Protein AF-W2C2M8-F1 (afdb_monomer_lite)

Structure (mmCIF, N/CA/C/O backbone):
data_AF-W2C2M8-F1
#
_entry.id   AF-W2C2M8-F1
#
loop_
_atom_site.group_PDB
_atom_site.id
_atom_site.type_symbol
_atom_site.label_atom_id
_atom_site.label_alt_id
_atom_site.label_comp_id
_atom_site.label_asym_id
_atom_site.label_entity_id
_atom_site.label_seq_id
_atom_site.pdbx_PDB_ins_code
_atom_site.Cartn_x
_atom_site.Cartn_y
_atom_site.Cartn_z
_atom_site.occupancy
_atom_site.B_iso_or_equiv
_atom_site.auth_seq_id
_atom_site.auth_comp_id
_atom_site.auth_asym_id
_atom_site.auth_atom_id
_atom_site.pdbx_PDB_model_num
ATOM 1 N N . MET A 1 1 ? 6.019 -6.216 -4.753 1.00 95.81 1 MET A N 1
ATOM 2 C CA . MET A 1 1 ? 7.482 -6.055 -4.567 1.00 95.81 1 MET A CA 1
ATOM 3 C C . MET A 1 1 ? 7.756 -5.068 -3.443 1.00 95.81 1 MET A C 1
ATOM 5 O O . MET A 1 1 ? 7.016 -4.101 -3.329 1.00 95.81 1 MET A O 1
ATOM 9 N N . TYR A 1 2 ? 8.781 -5.288 -2.618 1.00 97.19 2 TYR A N 1
ATOM 10 C CA . TYR A 1 2 ? 9.158 -4.354 -1.545 1.00 97.19 2 TYR A CA 1
ATOM 11 C C . TYR A 1 2 ? 10.644 -4.509 -1.161 1.00 97.19 2 TYR A C 1
ATOM 13 O O . TYR A 1 2 ? 11.211 -5.587 -1.364 1.00 97.19 2 TYR A O 1
ATOM 21 N N . PRO A 1 3 ? 11.318 -3.462 -0.652 1.00 96.50 3 PRO A N 1
ATOM 22 C CA . PRO A 1 3 ? 12.718 -3.548 -0.236 1.00 96.50 3 PRO A CA 1
ATOM 23 C C . PRO A 1 3 ? 12.872 -4.334 1.072 1.00 96.50 3 PRO A C 1
ATOM 25 O O . PRO A 1 3 ? 11.994 -4.312 1.931 1.00 96.50 3 PRO A O 1
ATOM 28 N N . ASN A 1 4 ? 14.015 -4.992 1.261 1.00 95.88 4 ASN A N 1
ATOM 29 C CA . ASN A 1 4 ? 14.309 -5.712 2.502 1.00 95.88 4 ASN A CA 1
ATOM 30 C C . ASN A 1 4 ? 14.543 -4.781 3.705 1.00 95.88 4 ASN A C 1
ATOM 32 O O . ASN A 1 4 ? 14.308 -5.186 4.840 1.00 95.88 4 ASN A O 1
ATOM 36 N N . MET A 1 5 ? 15.018 -3.558 3.466 1.00 95.31 5 MET A N 1
ATOM 37 C CA . MET A 1 5 ? 15.273 -2.533 4.476 1.00 95.31 5 MET A CA 1
ATOM 38 C C . MET A 1 5 ? 14.856 -1.170 3.941 1.00 95.31 5 MET A C 1
ATOM 40 O O . MET A 1 5 ? 15.224 -0.796 2.828 1.00 95.31 5 MET A O 1
ATOM 44 N N . THR A 1 6 ? 14.084 -0.415 4.716 1.00 95.12 6 THR A N 1
ATOM 45 C CA . THR A 1 6 ? 13.602 0.904 4.288 1.00 95.12 6 THR A CA 1
ATOM 46 C C . THR A 1 6 ? 13.083 1.722 5.460 1.00 95.12 6 THR A C 1
ATOM 48 O O . THR A 1 6 ? 12.561 1.178 6.430 1.00 95.12 6 THR A O 1
ATOM 51 N N . LYS A 1 7 ? 13.185 3.046 5.352 1.00 93.00 7 LYS A N 1
ATOM 52 C CA . LYS A 1 7 ? 12.477 3.971 6.239 1.00 93.00 7 LYS A CA 1
ATOM 53 C C . LYS A 1 7 ? 10.989 4.058 5.883 1.00 93.00 7 LYS A C 1
ATOM 55 O O . LYS A 1 7 ? 10.150 4.126 6.769 1.00 93.00 7 LYS A O 1
ATOM 60 N N . TYR A 1 8 ? 10.673 4.032 4.588 1.00 92.88 8 TYR A N 1
ATOM 61 C CA . TYR A 1 8 ? 9.383 4.464 4.035 1.00 92.88 8 TYR A CA 1
ATOM 62 C C . TYR A 1 8 ? 8.350 3.345 3.868 1.00 92.88 8 TYR A C 1
ATOM 64 O O . TYR A 1 8 ? 7.175 3.636 3.679 1.00 92.88 8 TYR A O 1
ATOM 72 N N . MET A 1 9 ? 8.784 2.081 3.921 1.00 93.62 9 MET A N 1
ATOM 73 C CA . MET A 1 9 ? 7.945 0.894 3.687 1.00 93.62 9 MET A CA 1
ATOM 74 C C . MET A 1 9 ? 7.129 0.943 2.375 1.00 93.62 9 MET A C 1
ATOM 76 O O . MET A 1 9 ? 5.916 0.762 2.421 1.00 93.62 9 MET A O 1
ATOM 80 N N . PRO A 1 10 ? 7.749 1.194 1.201 1.00 95.19 10 PRO A N 1
ATOM 81 C CA . PRO A 1 10 ? 7.015 1.232 -0.057 1.00 95.19 10 PRO A CA 1
ATOM 82 C C . PRO A 1 10 ? 6.730 -0.186 -0.569 1.00 95.19 10 PRO A C 1
ATOM 84 O O . PRO A 1 10 ? 7.642 -1.017 -0.651 1.00 95.19 10 PRO A O 1
ATOM 87 N N . PHE A 1 11 ? 5.487 -0.435 -0.979 1.00 97.56 11 PHE A N 1
ATOM 88 C CA . PHE A 1 11 ? 5.087 -1.669 -1.656 1.00 97.56 11 PHE A CA 1
ATOM 89 C C . PHE A 1 11 ? 4.606 -1.344 -3.066 1.00 97.56 11 PHE A C 1
ATOM 91 O O . PHE A 1 11 ? 3.758 -0.477 -3.254 1.00 97.56 11 PHE A O 1
ATOM 98 N N . TYR A 1 12 ? 5.159 -2.044 -4.051 1.00 97.69 12 TYR A N 1
ATOM 99 C CA . TYR A 1 12 ? 4.847 -1.858 -5.463 1.00 97.69 12 TYR A CA 1
ATOM 100 C C . TYR A 1 12 ? 4.108 -3.078 -6.017 1.00 97.69 12 TYR A C 1
ATOM 102 O O . TYR A 1 12 ? 4.579 -4.211 -5.861 1.00 97.69 12 TYR A O 1
ATOM 110 N N . TYR A 1 13 ? 2.977 -2.841 -6.664 1.00 98.12 13 TYR A N 1
ATOM 111 C CA . TYR A 1 13 ? 2.221 -3.805 -7.446 1.00 98.12 13 TYR A CA 1
ATOM 112 C C . TYR A 1 13 ? 2.838 -3.896 -8.843 1.00 98.12 13 TYR A C 1
ATOM 114 O O . TYR A 1 13 ? 2.801 -2.929 -9.607 1.00 98.12 13 TYR A O 1
ATOM 122 N N . ASP A 1 14 ? 3.473 -5.034 -9.131 1.00 96.62 14 ASP A N 1
ATOM 123 C CA . ASP A 1 14 ? 4.224 -5.253 -10.366 1.00 96.62 14 ASP A CA 1
ATOM 124 C C . ASP A 1 14 ? 3.476 -6.168 -11.338 1.00 96.62 14 ASP A C 1
ATOM 126 O O . ASP A 1 14 ? 3.460 -7.381 -11.159 1.00 96.62 14 ASP A O 1
ATOM 130 N N . GLU A 1 15 ? 2.949 -5.567 -12.403 1.00 94.56 15 GLU A N 1
ATOM 131 C CA . GLU A 1 15 ? 2.372 -6.254 -13.569 1.00 94.56 15 GLU A CA 1
ATOM 132 C C . GLU A 1 15 ? 3.325 -6.247 -14.781 1.00 94.56 15 GLU A C 1
ATOM 134 O O . GLU A 1 15 ? 2.994 -6.721 -15.866 1.00 94.56 15 GLU A O 1
ATOM 139 N N . LYS A 1 16 ? 4.532 -5.685 -14.627 1.00 93.75 16 LYS A N 1
ATOM 140 C CA . LYS A 1 16 ? 5.516 -5.516 -15.710 1.00 93.75 16 LYS A CA 1
ATOM 141 C C . LYS A 1 16 ? 6.642 -6.547 -15.660 1.00 93.75 16 LYS A C 1
ATOM 143 O O . LYS A 1 16 ? 7.516 -6.515 -16.526 1.00 93.75 16 LYS A O 1
ATOM 148 N N . ALA A 1 17 ? 6.612 -7.453 -14.680 1.00 92.50 17 ALA A N 1
ATOM 149 C CA . ALA A 1 17 ? 7.605 -8.502 -14.465 1.00 92.50 17 ALA A CA 1
ATOM 150 C C . ALA A 1 17 ? 9.036 -7.943 -14.372 1.00 92.50 17 ALA A C 1
ATOM 152 O O . ALA A 1 17 ? 9.956 -8.391 -15.064 1.00 92.50 17 ALA A O 1
ATOM 153 N N . PHE A 1 18 ? 9.224 -6.929 -13.525 1.00 93.81 18 PHE A N 1
ATOM 154 C CA . PHE A 1 18 ? 10.534 -6.333 -13.310 1.00 93.81 18 PHE A CA 1
ATOM 155 C C . PHE A 1 18 ? 11.508 -7.331 -12.673 1.00 93.81 18 PHE A C 1
ATOM 157 O O . PHE A 1 18 ? 11.181 -8.073 -11.747 1.00 93.81 18 PHE A O 1
ATOM 164 N N . TYR A 1 19 ? 12.765 -7.293 -13.118 1.00 94.25 19 TYR A N 1
ATOM 165 C CA . TYR A 1 19 ? 13.834 -8.042 -12.467 1.00 94.25 19 TYR A CA 1
ATOM 166 C C . TYR A 1 19 ? 14.222 -7.394 -11.136 1.00 94.25 19 TYR A C 1
ATOM 168 O O . TYR A 1 19 ? 14.448 -6.186 -11.045 1.00 94.25 19 TYR A O 1
ATOM 176 N N . GLN A 1 20 ? 14.340 -8.229 -10.110 1.00 92.75 20 GLN A N 1
ATOM 177 C CA . GLN A 1 20 ? 14.719 -7.845 -8.757 1.00 92.75 20 GLN A CA 1
ATOM 178 C C . GLN A 1 20 ? 16.182 -8.197 -8.467 1.00 92.75 20 GLN A C 1
ATOM 180 O O . GLN A 1 20 ? 16.711 -9.181 -8.981 1.00 92.75 20 GLN A O 1
ATOM 185 N N . ASN A 1 21 ? 16.831 -7.410 -7.608 1.00 93.31 21 ASN A N 1
ATOM 186 C CA . ASN A 1 21 ? 18.125 -7.770 -7.026 1.00 93.31 21 ASN A CA 1
ATOM 187 C C . ASN A 1 21 ? 17.940 -8.394 -5.630 1.00 93.31 21 ASN A C 1
ATOM 189 O O . ASN A 1 21 ? 16.825 -8.515 -5.118 1.00 93.31 21 ASN A O 1
ATOM 193 N N . ASP A 1 22 ? 19.050 -8.741 -4.979 1.00 93.12 22 ASP A N 1
ATOM 194 C CA 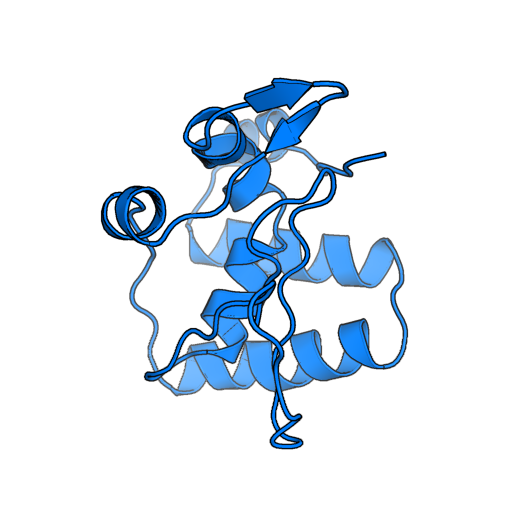. ASP A 1 22 ? 19.084 -9.363 -3.649 1.00 93.12 22 ASP A CA 1
ATOM 195 C C . ASP A 1 22 ? 18.643 -8.435 -2.493 1.00 93.12 22 ASP A C 1
ATOM 197 O O . ASP A 1 22 ? 18.674 -8.839 -1.329 1.00 93.12 22 ASP A O 1
ATOM 2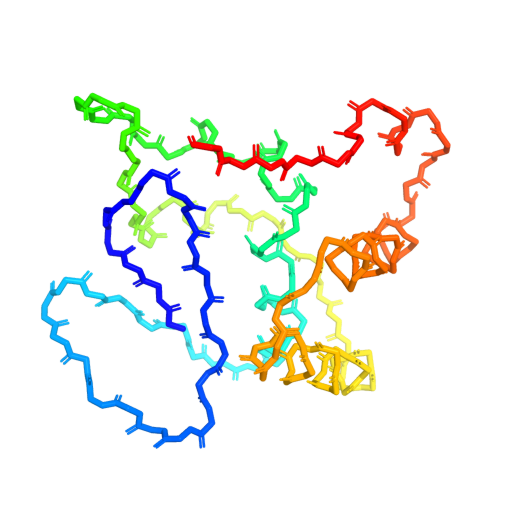01 N N . LYS A 1 23 ? 18.241 -7.188 -2.782 1.00 94.56 23 LYS A N 1
ATOM 202 C CA . LYS A 1 23 ? 17.774 -6.192 -1.798 1.00 94.56 23 LYS A CA 1
ATOM 203 C C . LYS A 1 23 ? 16.258 -6.025 -1.784 1.00 94.56 23 LYS A C 1
ATOM 205 O O . LYS A 1 23 ? 15.736 -5.193 -1.043 1.00 94.56 23 LYS A O 1
ATOM 210 N N . THR A 1 24 ? 15.534 -6.808 -2.576 1.00 95.75 24 THR A N 1
ATOM 211 C CA . THR A 1 24 ? 14.072 -6.748 -2.650 1.00 95.75 24 THR A CA 1
ATOM 212 C C . THR A 1 24 ? 13.445 -8.123 -2.486 1.00 95.75 24 THR A C 1
ATOM 214 O O . THR A 1 24 ? 14.054 -9.142 -2.797 1.00 95.75 24 THR A O 1
ATOM 217 N N . PHE A 1 25 ? 12.210 -8.135 -2.003 1.00 96.12 25 PHE A N 1
ATOM 218 C CA . PHE A 1 25 ? 11.355 -9.307 -1.920 1.00 96.12 25 PHE A CA 1
ATOM 219 C C . PHE A 1 25 ? 10.147 -9.149 -2.852 1.00 96.12 25 PHE A C 1
ATOM 221 O O . PHE A 1 25 ? 9.747 -8.031 -3.215 1.00 96.12 25 PHE A O 1
ATOM 228 N N . MET A 1 26 ? 9.526 -10.273 -3.208 1.00 95.12 26 MET A N 1
ATOM 229 C CA . MET A 1 26 ? 8.220 -10.310 -3.863 1.00 95.12 26 MET A CA 1
ATOM 230 C C . MET A 1 26 ? 7.220 -11.103 -3.032 1.00 95.12 26 MET A C 1
ATOM 232 O O . MET A 1 26 ? 7.577 -12.051 -2.333 1.00 95.12 26 MET A O 1
ATOM 236 N N . ILE A 1 27 ? 5.959 -10.705 -3.151 1.00 95.69 27 ILE A N 1
ATOM 237 C CA . ILE A 1 27 ? 4.807 -11.443 -2.648 1.00 95.69 27 ILE A CA 1
ATOM 238 C C . ILE A 1 27 ? 4.068 -11.930 -3.887 1.00 95.69 27 ILE A C 1
ATOM 240 O O . ILE A 1 27 ? 3.863 -11.151 -4.815 1.00 95.69 27 ILE A O 1
ATOM 244 N N . THR A 1 28 ? 3.721 -13.211 -3.908 1.00 95.44 28 THR A N 1
ATOM 245 C CA . THR A 1 28 ? 2.959 -13.846 -4.989 1.00 95.44 28 THR A CA 1
ATOM 246 C C . THR A 1 28 ? 1.713 -14.484 -4.391 1.00 95.44 28 THR A C 1
ATOM 248 O O . THR A 1 28 ? 1.700 -14.823 -3.207 1.00 95.44 28 THR A O 1
ATOM 251 N N . GLY A 1 29 ? 0.655 -14.620 -5.185 1.00 95.06 29 GLY A N 1
ATOM 252 C CA . GLY A 1 29 ? -0.621 -15.143 -4.713 1.00 95.06 29 GLY A CA 1
ATOM 253 C C . GLY A 1 29 ? -1.792 -14.505 -5.444 1.00 95.06 29 GLY A C 1
ATOM 254 O O . GLY A 1 29 ? -1.643 -14.029 -6.566 1.00 95.06 29 GLY A O 1
ATOM 255 N N . LYS A 1 30 ? -2.951 -14.510 -4.789 1.00 95.19 30 LYS A N 1
ATOM 256 C CA . LYS A 1 30 ? -4.167 -13.837 -5.254 1.00 95.19 30 LYS A CA 1
ATOM 257 C C . LYS A 1 30 ? -4.347 -12.509 -4.525 1.00 95.19 30 LYS A C 1
ATOM 259 O O . LYS A 1 30 ? -3.719 -12.279 -3.494 1.00 95.19 30 LYS A O 1
ATOM 264 N N . ASN A 1 31 ? -5.224 -11.667 -5.054 1.00 97.69 31 ASN A N 1
ATOM 265 C CA . ASN A 1 31 ? -5.663 -10.419 -4.429 1.00 97.69 31 ASN A CA 1
ATOM 266 C C . ASN A 1 31 ? -4.524 -9.439 -4.099 1.00 97.69 31 ASN A C 1
ATOM 268 O O . ASN A 1 31 ? -4.506 -8.774 -3.060 1.00 97.69 31 ASN A O 1
ATOM 272 N N . LEU A 1 32 ? -3.526 -9.386 -4.988 1.00 98.06 32 LEU A N 1
ATOM 273 C CA . LEU A 1 32 ? -2.288 -8.637 -4.776 1.00 98.06 32 LEU A CA 1
ATOM 274 C C . LEU A 1 32 ? -2.484 -7.119 -4.845 1.00 98.06 32 LEU A C 1
ATOM 276 O O . LEU A 1 32 ? -1.713 -6.396 -4.210 1.00 98.06 32 LEU A O 1
ATOM 280 N N . ALA A 1 33 ? -3.496 -6.631 -5.566 1.00 98.44 33 ALA A N 1
ATOM 281 C CA . ALA A 1 33 ? -3.795 -5.204 -5.624 1.00 98.44 33 ALA A CA 1
ATOM 282 C C . ALA A 1 33 ? -4.344 -4.715 -4.279 1.00 98.44 33 ALA A C 1
ATOM 284 O O . ALA A 1 33 ? -3.773 -3.793 -3.692 1.00 98.44 33 ALA A O 1
ATOM 285 N N . PHE A 1 34 ? -5.348 -5.403 -3.721 1.00 98.69 34 PHE A N 1
ATOM 286 C CA . PHE A 1 34 ? -5.825 -5.141 -2.358 1.00 98.69 34 PHE A CA 1
ATOM 287 C C . PHE A 1 34 ? -4.680 -5.216 -1.342 1.00 98.69 34 PHE A C 1
ATOM 289 O O . PHE A 1 34 ? -4.489 -4.300 -0.543 1.00 98.69 34 PHE A O 1
ATOM 296 N N . LEU A 1 35 ? -3.868 -6.274 -1.404 1.00 98.38 35 LEU A N 1
ATOM 297 C CA . LEU A 1 35 ? -2.765 -6.455 -0.467 1.00 98.38 35 LEU A CA 1
ATOM 298 C C . LEU A 1 35 ? -1.719 -5.331 -0.577 1.00 98.38 35 LEU A C 1
ATOM 300 O O . LEU A 1 35 ? -1.189 -4.866 0.433 1.00 98.38 35 LEU A O 1
ATOM 304 N N . THR A 1 36 ? -1.446 -4.853 -1.794 1.00 98.56 36 THR A N 1
ATOM 305 C CA . THR A 1 36 ? -0.551 -3.711 -2.025 1.00 98.56 36 THR A CA 1
ATOM 306 C C . THR A 1 36 ? -1.145 -2.415 -1.476 1.00 98.56 36 THR A C 1
ATOM 308 O O . THR A 1 36 ? -0.418 -1.637 -0.853 1.00 98.56 36 THR A O 1
ATOM 311 N N . ALA A 1 37 ? -2.448 -2.181 -1.656 1.00 98.62 37 ALA A N 1
ATOM 312 C CA . ALA A 1 37 ? -3.138 -1.040 -1.061 1.00 98.62 37 ALA A CA 1
ATOM 313 C C . ALA A 1 37 ? -3.056 -1.088 0.473 1.00 98.62 37 ALA A C 1
ATOM 315 O O . ALA A 1 37 ? -2.617 -0.121 1.095 1.00 98.62 37 ALA A O 1
ATOM 316 N N . PHE A 1 38 ? -3.371 -2.242 1.073 1.00 98.62 38 PHE A N 1
ATOM 317 C CA . PHE A 1 38 ? -3.280 -2.463 2.513 1.00 98.62 38 PHE A CA 1
ATOM 318 C C . PHE A 1 38 ? -1.874 -2.169 3.046 1.00 98.62 38 PHE A C 1
ATOM 320 O O . PHE A 1 38 ? -1.737 -1.376 3.972 1.00 98.62 38 PHE A O 1
ATOM 327 N N . PHE A 1 39 ? -0.815 -2.717 2.449 1.00 98.19 39 PHE A N 1
ATOM 328 C CA . PHE A 1 39 ? 0.548 -2.491 2.943 1.00 98.19 39 PHE A CA 1
ATOM 329 C C . PHE A 1 39 ? 1.053 -1.047 2.793 1.00 98.19 39 PHE A C 1
ATOM 331 O O . PHE A 1 39 ? 1.932 -0.626 3.545 1.00 98.19 39 PHE A O 1
ATOM 338 N N . ASN A 1 40 ? 0.493 -0.259 1.872 1.00 98.19 40 ASN A N 1
ATOM 339 C CA . ASN A 1 40 ? 0.799 1.172 1.761 1.00 98.19 40 ASN A CA 1
ATOM 340 C C . ASN A 1 40 ? -0.117 2.065 2.621 1.00 98.19 40 ASN A C 1
ATOM 342 O O . ASN A 1 40 ? 0.137 3.273 2.709 1.00 98.19 40 ASN A O 1
ATOM 346 N N . SER A 1 41 ? -1.146 1.501 3.255 1.00 98.25 41 SER A N 1
ATOM 347 C CA . SER A 1 41 ? -2.179 2.245 3.982 1.00 98.25 41 SER A CA 1
ATOM 348 C C . SER A 1 41 ? -1.720 2.808 5.324 1.00 98.25 41 SER A C 1
ATOM 350 O O . SER A 1 41 ? -0.743 2.352 5.932 1.00 98.25 41 SER A O 1
ATOM 352 N N . SER A 1 42 ? -2.473 3.783 5.825 1.00 98.44 42 SER A N 1
ATOM 353 C CA . SER A 1 42 ? -2.331 4.291 7.189 1.00 98.44 42 SER A CA 1
ATOM 354 C C . SER A 1 42 ? -2.660 3.228 8.235 1.00 98.44 42 SER A C 1
ATOM 356 O O . SER A 1 42 ? -1.943 3.134 9.230 1.00 98.44 42 SER A O 1
ATOM 358 N N . LEU A 1 43 ? -3.658 2.371 7.977 1.00 98.12 43 LEU A N 1
ATOM 359 C CA . LEU A 1 43 ? -4.028 1.260 8.861 1.00 98.12 43 LEU A CA 1
ATOM 360 C C . LEU A 1 43 ? -2.836 0.330 9.111 1.00 98.12 43 LEU A C 1
ATOM 362 O O . LEU A 1 43 ? -2.470 0.067 10.256 1.00 98.12 43 LEU A O 1
ATOM 366 N N . PHE A 1 44 ? -2.179 -0.125 8.042 1.00 97.88 44 PHE A N 1
ATOM 367 C CA . PHE A 1 44 ? -1.030 -1.017 8.166 1.00 97.88 44 PHE A CA 1
ATOM 368 C C . PHE A 1 44 ? 0.123 -0.365 8.931 1.00 97.88 44 PHE A C 1
ATOM 370 O O . PHE A 1 44 ? 0.700 -0.975 9.834 1.00 97.88 44 PHE A O 1
ATOM 377 N N . LYS A 1 45 ? 0.453 0.887 8.593 1.00 97.00 45 LYS A N 1
ATOM 378 C CA . LYS A 1 45 ? 1.539 1.622 9.255 1.00 97.00 45 LYS A CA 1
ATOM 379 C C . LYS A 1 45 ? 1.242 1.831 10.737 1.00 97.00 45 LYS A C 1
ATOM 381 O O . LYS A 1 45 ? 2.147 1.674 11.549 1.00 97.00 45 LYS A O 1
ATOM 386 N N . PHE A 1 46 ? 0.001 2.160 11.086 1.00 97.06 46 PHE A N 1
ATOM 387 C CA . PHE A 1 46 ? -0.423 2.359 12.467 1.00 97.06 46 PHE A CA 1
ATOM 388 C C . PHE A 1 46 ? -0.329 1.063 13.280 1.00 97.06 46 PHE A C 1
ATOM 390 O O . PHE A 1 46 ? 0.251 1.055 14.363 1.00 97.06 46 PHE A O 1
ATOM 397 N N . CYS A 1 47 ? -0.836 -0.048 12.742 1.00 96.38 47 CYS A N 1
ATOM 398 C CA . CYS A 1 47 ? -0.899 -1.312 13.473 1.00 96.38 47 CYS A CA 1
ATOM 399 C C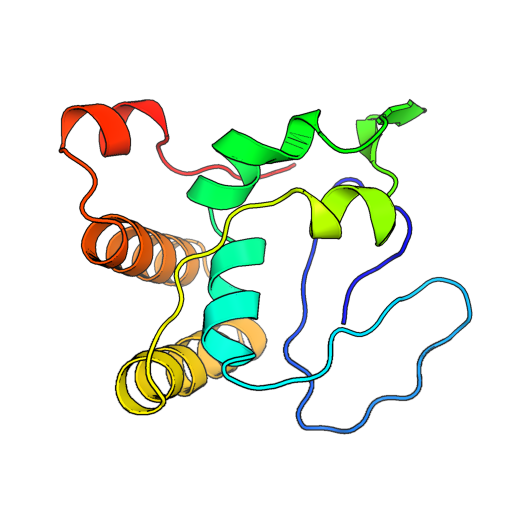 . CYS A 1 47 ? 0.435 -2.071 13.522 1.00 96.38 47 CYS A C 1
ATOM 401 O O . CYS A 1 47 ? 0.735 -2.715 14.526 1.00 96.38 47 CYS A O 1
ATOM 403 N N . PHE A 1 48 ? 1.222 -2.050 12.440 1.00 96.50 48 PHE A N 1
ATOM 404 C CA . PHE A 1 48 ? 2.280 -3.049 12.236 1.00 96.50 48 PHE A CA 1
ATOM 405 C C . PHE A 1 48 ? 3.675 -2.480 12.005 1.00 96.50 48 PHE A C 1
ATOM 407 O O . PHE A 1 48 ? 4.631 -3.252 12.020 1.00 96.50 48 PHE A O 1
ATOM 414 N N . ARG A 1 49 ? 3.851 -1.163 11.833 1.00 94.75 49 ARG A N 1
ATOM 415 C CA . ARG A 1 49 ? 5.190 -0.582 11.613 1.00 94.75 49 ARG A CA 1
ATOM 416 C C . ARG A 1 49 ? 6.184 -0.984 12.702 1.00 94.75 49 ARG A C 1
ATOM 418 O O . ARG A 1 49 ? 7.321 -1.339 12.399 1.00 94.75 49 ARG A O 1
ATOM 425 N N . GLU A 1 50 ? 5.734 -0.971 13.954 1.00 94.31 50 GLU A N 1
ATOM 426 C CA . GLU A 1 50 ? 6.570 -1.309 15.107 1.00 94.31 50 GLU A CA 1
ATOM 427 C C . GLU A 1 50 ? 6.857 -2.810 15.248 1.00 94.31 50 GLU A C 1
ATOM 429 O O . GLU A 1 50 ? 7.752 -3.195 15.996 1.00 94.31 50 GLU A O 1
ATOM 434 N N . ALA A 1 51 ? 6.163 -3.667 14.491 1.00 95.25 51 ALA A N 1
ATOM 435 C CA . ALA A 1 51 ? 6.447 -5.099 14.454 1.00 95.25 51 ALA A CA 1
ATOM 436 C C . ALA A 1 51 ? 7.742 -5.428 13.690 1.00 95.25 51 ALA A C 1
ATOM 438 O O . ALA A 1 51 ? 8.290 -6.522 13.847 1.00 95.25 51 ALA A O 1
ATOM 439 N N . PHE A 1 52 ? 8.234 -4.497 12.866 1.00 96.88 52 PHE A N 1
ATOM 440 C CA . PHE A 1 52 ? 9.478 -4.654 12.121 1.00 96.88 52 PHE A CA 1
ATOM 441 C C . PHE A 1 52 ? 10.665 -4.111 12.932 1.00 96.88 52 PHE A C 1
ATOM 443 O O . PHE A 1 52 ? 10.581 -2.985 13.440 1.00 96.88 52 PHE A O 1
ATOM 450 N N . PRO A 1 53 ? 11.784 -4.857 13.036 1.00 96.88 53 PRO A N 1
ATOM 451 C CA . PRO A 1 53 ? 12.975 -4.401 13.745 1.00 96.88 53 PRO A CA 1
ATOM 452 C C . PRO A 1 53 ? 13.489 -3.072 13.201 1.00 96.88 53 PRO A C 1
ATOM 454 O O . PRO A 1 53 ? 13.652 -2.915 11.988 1.00 96.88 53 PRO A O 1
ATOM 457 N N . GLU A 1 54 ? 13.762 -2.131 14.102 1.00 96.56 54 GLU A N 1
ATOM 458 C CA . GLU A 1 54 ? 14.408 -0.869 13.759 1.00 96.56 54 GLU A CA 1
ATOM 459 C C . GLU A 1 54 ? 15.935 -1.024 13.709 1.00 96.56 54 GLU A C 1
ATOM 461 O O . GLU A 1 54 ? 16.558 -1.655 14.563 1.00 96.56 54 GLU A O 1
ATOM 466 N N . LEU A 1 55 ? 16.529 -0.416 12.690 1.00 94.19 55 LEU A N 1
ATOM 467 C CA . LEU A 1 55 ? 17.956 -0.246 12.460 1.00 94.19 55 LEU A CA 1
ATOM 468 C C . LEU A 1 55 ? 18.307 1.248 12.582 1.00 94.19 55 LEU A C 1
ATOM 470 O O . LEU A 1 55 ? 17.435 2.108 12.716 1.00 94.19 55 LEU A O 1
ATOM 474 N N . GLN A 1 56 ? 19.595 1.591 12.494 1.00 90.94 56 GLN A N 1
ATOM 475 C CA . GLN A 1 56 ? 20.035 2.988 12.586 1.00 90.94 56 GLN A CA 1
ATOM 476 C C . GLN A 1 56 ? 19.275 3.919 11.620 1.00 90.94 56 GLN A C 1
ATOM 478 O O . GLN A 1 56 ? 19.033 3.594 10.454 1.00 90.94 56 GLN A O 1
ATOM 483 N N . GLY A 1 57 ? 18.911 5.104 12.120 1.00 87.69 57 GLY A N 1
ATOM 484 C CA . GLY A 1 57 ? 18.251 6.149 11.333 1.00 87.69 57 GLY A CA 1
ATOM 485 C C . GLY A 1 57 ? 16.762 5.912 11.051 1.00 87.69 57 GLY A C 1
ATOM 486 O O . GLY A 1 57 ? 16.235 6.499 10.108 1.00 87.69 57 GLY A O 1
ATOM 487 N N . GLY A 1 58 ? 16.083 5.057 11.828 1.00 90.62 58 GLY A N 1
ATOM 488 C CA . GLY A 1 58 ? 14.651 4.771 11.663 1.00 90.62 58 GLY A CA 1
ATOM 489 C C . GLY A 1 58 ? 14.330 3.842 10.488 1.00 90.62 58 GLY A C 1
ATOM 490 O O . GLY A 1 58 ? 13.169 3.714 10.095 1.00 90.62 58 GLY A O 1
ATOM 491 N N . THR A 1 59 ? 15.352 3.207 9.909 1.00 94.94 59 THR A N 1
ATOM 492 C CA . THR A 1 59 ? 15.190 2.167 8.886 1.00 94.94 59 THR A CA 1
ATOM 493 C C . THR A 1 59 ? 14.610 0.915 9.532 1.00 94.94 59 THR A C 1
ATOM 495 O O . THR A 1 59 ? 15.030 0.542 10.619 1.00 94.94 59 THR A O 1
ATOM 498 N N . ARG A 1 60 ? 13.676 0.235 8.871 1.00 96.69 60 ARG A N 1
ATOM 499 C CA . ARG A 1 60 ? 13.074 -1.015 9.351 1.00 96.69 60 ARG A CA 1
ATOM 500 C C . ARG A 1 60 ? 13.478 -2.178 8.458 1.00 96.69 60 ARG A C 1
ATOM 502 O O . ARG A 1 60 ? 13.569 -2.005 7.241 1.00 96.69 60 ARG A O 1
ATOM 509 N N . GLU A 1 61 ? 13.695 -3.355 9.041 1.00 97.19 61 GLU A N 1
ATOM 510 C CA . GLU A 1 61 ? 13.954 -4.589 8.289 1.00 97.19 61 GLU A CA 1
ATOM 511 C C . GLU A 1 61 ? 12.651 -5.367 8.024 1.00 97.19 61 GLU A C 1
ATOM 513 O O . GLU A 1 61 ? 12.005 -5.888 8.933 1.00 97.19 61 GLU A O 1
ATOM 518 N N . LEU A 1 62 ? 12.268 -5.479 6.751 1.00 96.75 62 LEU A N 1
ATOM 519 C CA . LEU A 1 62 ? 11.017 -6.086 6.298 1.00 96.75 62 LEU A CA 1
ATOM 520 C C . LEU A 1 62 ? 11.242 -7.555 5.898 1.00 96.75 62 LEU A C 1
ATOM 522 O O . LEU A 1 62 ? 11.353 -7.896 4.722 1.00 96.75 62 LEU A O 1
ATOM 526 N N . ARG A 1 63 ? 11.335 -8.466 6.872 1.00 95.94 63 ARG A N 1
ATOM 527 C CA . ARG A 1 63 ? 11.475 -9.917 6.610 1.00 95.94 63 ARG A CA 1
ATOM 528 C C . ARG A 1 63 ? 10.137 -10.650 6.632 1.00 95.94 63 ARG A C 1
ATOM 530 O O . ARG A 1 63 ? 9.276 -10.347 7.452 1.00 95.94 63 ARG A O 1
ATOM 537 N N . LYS A 1 64 ? 10.019 -11.701 5.807 1.00 94.56 64 LYS A N 1
ATOM 538 C CA . LYS A 1 64 ? 8.842 -12.594 5.732 1.00 94.56 64 LYS A CA 1
ATOM 539 C C . LYS A 1 64 ? 8.350 -13.072 7.105 1.00 94.56 64 LYS A C 1
ATOM 541 O O . LYS A 1 64 ? 7.153 -13.079 7.345 1.00 94.56 64 LYS A O 1
ATOM 546 N N . VAL A 1 65 ? 9.265 -13.398 8.020 1.00 95.69 65 VAL A N 1
ATOM 547 C CA . VAL A 1 65 ? 8.935 -13.874 9.378 1.00 95.69 65 VAL A CA 1
ATOM 548 C C . VAL A 1 65 ? 8.062 -12.899 10.187 1.00 95.69 65 VAL A C 1
ATOM 550 O O . VAL A 1 65 ? 7.362 -13.325 11.104 1.00 95.69 65 VAL A O 1
ATOM 553 N N . PHE A 1 66 ? 8.095 -11.602 9.866 1.00 96.06 66 PHE A N 1
ATOM 554 C CA . PHE A 1 66 ? 7.227 -10.599 10.484 1.00 96.06 66 PHE A CA 1
ATOM 555 C C . PHE A 1 66 ? 5.878 -10.514 9.768 1.00 96.06 66 PHE A C 1
ATOM 557 O O . PHE A 1 66 ? 4.851 -10.488 10.436 1.00 96.06 66 PHE A O 1
ATOM 564 N N . PHE A 1 67 ? 5.867 -10.565 8.431 1.00 95.19 67 PHE A N 1
ATOM 565 C CA . PHE A 1 67 ? 4.632 -10.575 7.637 1.00 95.19 67 PHE A CA 1
ATOM 566 C C . PHE A 1 67 ? 3.755 -11.799 7.907 1.00 95.19 67 PHE A C 1
ATOM 568 O O . PHE A 1 67 ? 2.542 -11.653 7.975 1.00 95.19 67 PHE A O 1
ATOM 575 N N . ASP A 1 68 ? 4.348 -12.974 8.141 1.00 93.94 68 ASP A N 1
ATOM 576 C CA . ASP A 1 68 ? 3.610 -14.210 8.457 1.00 93.94 68 ASP A CA 1
ATOM 577 C C . ASP A 1 68 ? 2.750 -14.088 9.738 1.00 93.94 68 ASP A C 1
ATOM 579 O O . ASP A 1 68 ? 1.885 -14.924 9.986 1.00 93.94 68 ASP A O 1
ATOM 583 N N . LYS A 1 69 ? 2.987 -13.062 10.567 1.00 94.25 69 LYS A N 1
ATOM 584 C CA . LYS A 1 69 ? 2.236 -12.787 11.803 1.00 94.25 69 LYS A CA 1
ATOM 585 C C . LYS A 1 69 ? 1.141 -11.734 11.621 1.00 94.25 69 LYS A C 1
ATOM 587 O O . LYS A 1 69 ? 0.362 -11.509 12.545 1.00 94.25 69 LYS A O 1
ATOM 592 N N . ILE A 1 70 ? 1.105 -11.053 10.477 1.00 95.50 70 ILE A N 1
ATOM 593 C CA . ILE A 1 70 ? 0.168 -9.961 10.217 1.00 95.50 70 ILE A CA 1
ATOM 594 C C . ILE A 1 70 ? -1.164 -10.563 9.788 1.00 95.50 70 ILE A C 1
ATOM 596 O O . ILE A 1 70 ? -1.245 -11.297 8.806 1.00 95.50 70 ILE A O 1
ATOM 600 N N . SER A 1 71 ? -2.218 -10.239 10.533 1.00 92.88 71 SER A N 1
ATOM 601 C CA . SER A 1 71 ? -3.580 -10.605 10.152 1.00 92.88 71 SER A CA 1
ATOM 602 C C . SER A 1 71 ? -4.072 -9.650 9.071 1.00 92.88 71 SER A C 1
ATOM 604 O O . SER A 1 71 ? -4.060 -8.434 9.261 1.00 92.88 71 SER A O 1
ATOM 606 N N . VAL A 1 72 ? -4.495 -10.204 7.937 1.00 96.00 72 VAL A N 1
ATOM 607 C CA . VAL A 1 72 ? -5.002 -9.446 6.789 1.00 96.00 72 VAL A CA 1
ATOM 608 C C . VAL A 1 72 ? -6.378 -9.980 6.417 1.00 96.00 72 VAL A C 1
ATOM 610 O O . VAL A 1 72 ? -6.581 -11.200 6.384 1.00 96.00 72 VAL A O 1
ATOM 613 N N . LEU A 1 73 ? -7.315 -9.071 6.139 1.00 97.12 73 LEU A N 1
ATOM 614 C CA . LEU A 1 73 ? -8.653 -9.426 5.686 1.00 97.12 73 LEU A CA 1
ATOM 615 C C . LEU A 1 73 ? -8.562 -10.259 4.402 1.00 97.12 73 LEU A C 1
ATOM 617 O O . LEU A 1 73 ? -7.787 -9.946 3.498 1.00 97.12 73 LEU A O 1
ATOM 621 N N . GLN A 1 74 ? -9.339 -11.336 4.333 1.00 96.62 74 GLN A N 1
ATOM 622 C CA . GLN A 1 74 ? -9.474 -12.114 3.108 1.00 96.62 74 GLN A CA 1
ATOM 623 C C . GLN A 1 74 ? -10.606 -11.507 2.288 1.00 96.62 74 GLN A C 1
ATOM 625 O O . GLN A 1 74 ? -11.746 -11.476 2.744 1.00 96.62 74 GLN A O 1
ATOM 630 N N . VAL A 1 75 ? -10.268 -11.014 1.102 1.00 97.44 75 VAL A N 1
ATOM 631 C CA . VAL A 1 75 ? -11.215 -10.399 0.167 1.00 97.44 75 VAL A CA 1
ATOM 632 C C . VAL A 1 75 ? -11.486 -11.338 -1.004 1.00 97.44 75 VAL A C 1
ATOM 634 O O . VAL A 1 75 ? -10.686 -12.237 -1.277 1.00 97.44 75 VAL A O 1
ATOM 637 N N . ASP A 1 76 ? -12.606 -11.141 -1.688 1.00 97.44 76 ASP A N 1
ATOM 638 C CA . ASP A 1 76 ? -12.910 -11.825 -2.942 1.00 97.44 76 ASP A CA 1
ATOM 639 C C . ASP A 1 76 ? -12.262 -11.126 -4.150 1.00 97.44 76 ASP A C 1
ATOM 641 O O . ASP A 1 76 ? -11.628 -10.070 -4.035 1.00 97.44 76 ASP A O 1
ATOM 645 N N . ASP A 1 77 ? -12.390 -11.759 -5.318 1.00 97.69 77 ASP A N 1
ATOM 646 C CA . ASP A 1 77 ? -11.818 -11.253 -6.566 1.00 97.69 77 ASP A CA 1
ATOM 647 C C . ASP A 1 77 ? -12.475 -9.918 -6.980 1.00 97.69 77 ASP A C 1
ATOM 649 O O . ASP A 1 77 ? -11.790 -9.043 -7.505 1.00 97.69 77 ASP A O 1
ATOM 653 N N . GLU A 1 78 ? -13.771 -9.726 -6.694 1.00 97.19 78 GLU A N 1
ATOM 654 C CA . GLU A 1 78 ? -14.507 -8.490 -7.008 1.00 97.19 78 GLU A CA 1
ATOM 655 C C . GLU A 1 78 ? -13.971 -7.301 -6.205 1.00 97.19 78 GLU A C 1
ATOM 657 O O . GLU A 1 78 ? -13.663 -6.251 -6.769 1.00 97.19 78 GLU A O 1
ATOM 662 N N . THR A 1 79 ? -13.787 -7.481 -4.898 1.00 97.38 79 THR A N 1
ATOM 663 C CA . THR A 1 79 ? -13.187 -6.466 -4.031 1.00 97.38 79 THR A CA 1
ATOM 664 C C . THR A 1 79 ? -11.758 -6.168 -4.472 1.00 97.38 79 THR A C 1
ATOM 666 O O . THR A 1 79 ? -11.368 -5.005 -4.548 1.00 97.38 79 THR A O 1
ATOM 669 N N . ASN A 1 80 ? -10.958 -7.189 -4.799 1.00 98.12 80 ASN A N 1
ATOM 670 C CA . ASN A 1 80 ? -9.599 -6.958 -5.284 1.00 98.12 80 ASN A CA 1
ATOM 671 C C . ASN A 1 80 ? -9.569 -6.141 -6.585 1.00 98.12 80 ASN A C 1
ATOM 673 O O . ASN A 1 80 ? -8.721 -5.258 -6.710 1.00 98.12 80 ASN A O 1
ATOM 677 N N . GLU A 1 81 ? -10.475 -6.411 -7.525 1.00 97.56 81 GLU A N 1
ATOM 678 C CA . GLU A 1 81 ? -10.553 -5.695 -8.803 1.00 97.56 81 GLU A CA 1
ATOM 679 C C . GLU A 1 81 ? -10.763 -4.185 -8.600 1.00 97.56 81 GLU A C 1
ATOM 681 O O . GLU A 1 81 ? -10.151 -3.370 -9.291 1.00 97.56 81 GLU A O 1
ATOM 686 N N . GLN A 1 82 ? -11.531 -3.785 -7.579 1.00 97.06 82 GLN A N 1
ATOM 687 C CA . GLN A 1 82 ? -11.692 -2.370 -7.219 1.00 97.06 82 GLN A CA 1
ATOM 688 C C . GLN A 1 82 ? -10.354 -1.712 -6.839 1.00 97.06 82 GLN A C 1
ATOM 690 O O . GLN A 1 82 ? -10.110 -0.550 -7.173 1.00 97.06 82 GLN A O 1
ATOM 695 N N . PHE A 1 83 ? -9.459 -2.452 -6.179 1.00 98.44 83 PHE A N 1
ATOM 696 C CA . PHE A 1 83 ? -8.134 -1.954 -5.811 1.00 98.44 83 PHE A CA 1
ATOM 697 C C . PHE A 1 83 ? -7.139 -1.952 -6.972 1.00 98.44 83 PHE A C 1
ATOM 699 O O . PHE A 1 83 ? -6.197 -1.164 -6.915 1.00 98.44 83 PHE A O 1
ATOM 706 N N . VAL A 1 84 ? -7.327 -2.764 -8.021 1.00 98.38 84 VAL A N 1
ATOM 707 C CA . VAL A 1 84 ? -6.432 -2.779 -9.197 1.00 98.38 84 VAL A CA 1
ATOM 708 C C . VAL A 1 84 ? -6.343 -1.379 -9.800 1.00 98.38 84 VAL A C 1
ATOM 710 O O . VAL A 1 84 ? -5.262 -0.790 -9.823 1.00 98.38 84 VAL A O 1
ATOM 713 N N . ALA A 1 85 ? -7.485 -0.791 -10.167 1.00 96.12 85 ALA A N 1
ATOM 714 C CA . ALA A 1 85 ? -7.529 0.534 -10.786 1.00 96.12 85 ALA A CA 1
ATOM 715 C C . ALA A 1 85 ? -6.933 1.633 -9.885 1.00 96.12 85 ALA A C 1
ATOM 717 O O . ALA A 1 85 ? -6.222 2.520 -10.359 1.00 96.12 85 ALA A O 1
ATOM 718 N N . LEU A 1 86 ? -7.188 1.568 -8.575 1.00 98.38 86 LEU A N 1
ATOM 719 C CA . LEU A 1 86 ? -6.691 2.550 -7.606 1.00 98.38 86 LEU A CA 1
ATOM 720 C C . LEU A 1 86 ? -5.174 2.464 -7.420 1.00 98.38 86 LEU A C 1
ATOM 722 O O . LEU A 1 86 ? -4.491 3.490 -7.360 1.00 98.38 86 LEU A O 1
ATOM 726 N N . VAL A 1 87 ? -4.644 1.243 -7.323 1.00 98.56 87 VAL A N 1
ATOM 727 C CA . VAL A 1 87 ? -3.210 1.000 -7.154 1.00 98.56 87 VAL A CA 1
ATOM 728 C C . VAL A 1 87 ? -2.453 1.364 -8.428 1.00 98.56 87 VAL A C 1
ATOM 730 O O . VAL A 1 87 ? -1.403 2.002 -8.355 1.00 98.56 87 VAL A O 1
ATOM 733 N N . GLU A 1 88 ? -2.979 1.033 -9.603 1.00 97.88 88 GLU A N 1
ATOM 734 C CA . GLU A 1 88 ? -2.378 1.457 -10.867 1.00 97.88 88 GLU A CA 1
ATOM 735 C C . GLU A 1 88 ? -2.356 2.986 -11.006 1.00 97.88 88 GLU A C 1
ATOM 737 O O . GLU A 1 88 ? -1.312 3.558 -11.331 1.00 97.88 88 GLU A O 1
ATOM 742 N N . ASP A 1 89 ? -3.462 3.663 -10.683 1.00 98.19 89 ASP A N 1
ATOM 743 C CA . ASP A 1 89 ? -3.572 5.121 -10.773 1.00 98.19 89 ASP A CA 1
ATOM 744 C C . ASP A 1 89 ? -2.619 5.855 -9.810 1.00 98.19 89 ASP A C 1
ATOM 746 O O . ASP A 1 89 ? -1.953 6.827 -10.195 1.00 98.19 89 ASP A O 1
ATOM 750 N N . ILE A 1 90 ? -2.493 5.393 -8.559 1.00 98.19 90 ILE A N 1
ATOM 751 C CA . ILE A 1 90 ? -1.557 6.006 -7.604 1.00 98.19 90 ILE A CA 1
ATOM 752 C C . ILE A 1 90 ? -0.092 5.709 -7.956 1.00 98.19 90 ILE A C 1
ATOM 754 O O . ILE A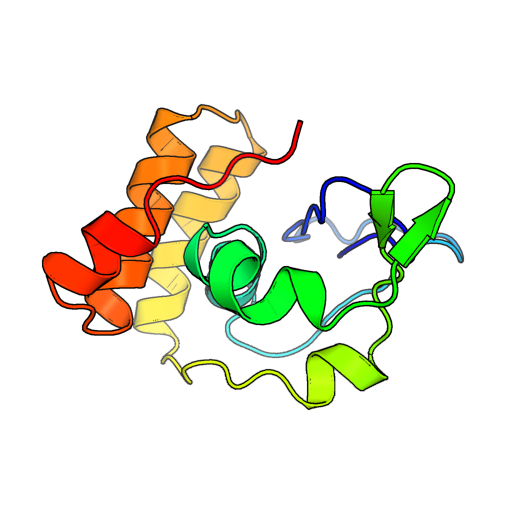 1 90 ? 0.767 6.565 -7.737 1.00 98.19 90 ILE A O 1
ATOM 758 N N . GLN A 1 91 ? 0.208 4.544 -8.542 1.00 97.94 91 GLN A N 1
ATOM 759 C CA . GLN A 1 91 ? 1.558 4.211 -9.011 1.00 97.94 91 GLN A CA 1
ATOM 760 C C . GLN A 1 91 ? 1.951 4.973 -10.279 1.00 97.94 91 GLN A C 1
ATOM 762 O O . GLN A 1 91 ? 3.136 5.244 -10.477 1.00 97.94 91 GLN A O 1
ATOM 767 N N . ALA A 1 92 ? 0.986 5.326 -11.132 1.00 97.69 92 ALA A N 1
ATOM 768 C CA . ALA A 1 92 ? 1.228 6.159 -12.306 1.00 97.69 92 ALA A CA 1
ATOM 769 C C . ALA A 1 92 ? 1.560 7.607 -11.912 1.00 97.69 92 ALA A C 1
ATOM 771 O O . ALA A 1 92 ? 2.481 8.207 -12.469 1.00 97.69 92 ALA A O 1
ATOM 772 N N . ALA A 1 93 ? 0.830 8.162 -10.940 1.00 97.94 93 ALA A N 1
ATOM 773 C CA . ALA A 1 93 ? 1.099 9.484 -10.386 1.00 97.94 93 ALA A CA 1
ATOM 774 C C . ALA A 1 93 ? 0.564 9.602 -8.954 1.00 97.94 93 ALA A C 1
ATOM 776 O O . ALA A 1 93 ? -0.647 9.728 -8.735 1.00 97.94 93 ALA A O 1
ATOM 777 N N . TYR A 1 94 ? 1.483 9.615 -7.986 1.00 97.25 94 TYR A N 1
ATOM 778 C CA . TYR A 1 94 ? 1.146 9.727 -6.572 1.00 97.25 94 TYR A CA 1
ATOM 779 C C . TYR A 1 94 ? 0.590 11.113 -6.234 1.00 97.25 94 TYR A C 1
ATOM 781 O O . TYR A 1 94 ? 1.189 12.140 -6.557 1.00 97.25 94 TYR A O 1
ATOM 789 N N . THR A 1 95 ? -0.512 11.137 -5.486 1.00 97.88 95 THR A N 1
ATOM 790 C CA . THR A 1 95 ? -0.965 12.322 -4.755 1.00 97.88 95 THR A CA 1
ATOM 791 C C . THR A 1 95 ? -1.455 11.912 -3.371 1.00 97.88 95 THR A C 1
ATOM 793 O O . THR A 1 95 ? -2.014 10.829 -3.184 1.00 97.88 95 THR A O 1
ATOM 796 N N . THR A 1 96 ? -1.313 12.806 -2.391 1.00 97.25 96 THR A N 1
ATOM 797 C CA . THR A 1 96 ? -1.844 12.584 -1.038 1.00 97.25 96 THR A CA 1
ATOM 798 C C . THR A 1 96 ? -3.362 12.372 -1.048 1.00 97.25 96 THR A C 1
ATOM 800 O O . THR A 1 96 ? -3.885 11.640 -0.215 1.00 97.25 96 THR A O 1
ATOM 803 N N . GLN A 1 97 ? -4.084 12.983 -1.993 1.00 98.00 97 GLN A N 1
ATOM 804 C CA . GLN A 1 97 ? -5.531 12.802 -2.127 1.00 98.00 97 GLN A CA 1
ATOM 805 C C . GLN A 1 97 ? -5.892 11.369 -2.537 1.00 98.00 97 GLN A C 1
ATOM 807 O O . GLN A 1 97 ? -6.792 10.790 -1.936 1.00 98.00 97 GLN A O 1
ATOM 812 N N . LYS A 1 98 ? -5.167 10.778 -3.500 1.00 98.38 98 LYS A N 1
ATOM 813 C CA . LYS A 1 98 ? -5.354 9.372 -3.896 1.00 98.38 98 LYS A CA 1
ATOM 814 C C . LYS A 1 98 ? -5.041 8.424 -2.741 1.00 98.38 98 LYS A C 1
ATOM 816 O O . LYS A 1 98 ? -5.823 7.523 -2.464 1.00 98.38 98 LYS A O 1
ATOM 821 N N . ALA A 1 99 ? -3.946 8.676 -2.019 1.00 98.12 99 ALA A N 1
ATOM 822 C CA . ALA A 1 99 ? -3.578 7.881 -0.848 1.00 98.12 99 ALA A CA 1
ATOM 823 C C . ALA A 1 99 ? -4.676 7.908 0.231 1.00 98.12 99 ALA A C 1
ATOM 825 O O . ALA A 1 99 ? -5.083 6.861 0.722 1.00 98.12 99 ALA A O 1
ATOM 826 N N . LYS A 1 100 ? -5.218 9.094 0.541 1.00 98.25 100 LYS A N 1
ATOM 827 C CA . LYS A 1 100 ? -6.332 9.250 1.492 1.00 98.25 100 LYS A CA 1
ATOM 828 C C . LYS A 1 100 ? -7.625 8.580 1.025 1.00 98.25 100 LYS A C 1
ATOM 830 O O . LYS A 1 100 ? -8.365 8.073 1.859 1.00 98.25 100 LYS A O 1
ATOM 835 N N . ALA A 1 101 ? -7.907 8.582 -0.278 1.00 98.25 101 ALA A N 1
ATOM 836 C CA . ALA A 1 101 ? -9.075 7.895 -0.828 1.00 98.25 101 ALA A CA 1
ATOM 837 C C . ALA A 1 101 ? -8.960 6.370 -0.669 1.00 98.25 101 ALA A C 1
ATOM 839 O O . ALA A 1 101 ? -9.923 5.725 -0.266 1.00 98.25 101 ALA A O 1
ATOM 840 N N . ILE A 1 102 ? -7.771 5.808 -0.915 1.00 98.56 102 ILE A N 1
ATOM 841 C CA . ILE A 1 102 ? -7.491 4.386 -0.671 1.00 98.56 102 ILE A CA 1
ATOM 842 C C . ILE A 1 102 ? -7.612 4.055 0.823 1.00 98.56 102 ILE A C 1
ATOM 844 O O . ILE A 1 102 ? -8.232 3.053 1.167 1.00 98.56 102 ILE A O 1
ATOM 848 N N . ASP A 1 103 ? -7.073 4.899 1.711 1.00 98.31 103 ASP A N 1
ATOM 849 C CA . ASP A 1 103 ? -7.214 4.712 3.162 1.00 98.31 103 ASP A CA 1
ATOM 850 C C . ASP A 1 103 ? -8.682 4.698 3.600 1.00 98.31 103 ASP A C 1
ATOM 852 O O . ASP A 1 103 ? -9.072 3.819 4.361 1.00 98.31 103 ASP A O 1
ATOM 856 N N . ALA A 1 104 ? -9.506 5.622 3.096 1.00 98.12 104 ALA A N 1
ATOM 857 C CA . ALA A 1 104 ? -10.928 5.675 3.431 1.00 98.12 104 ALA A CA 1
ATOM 858 C C . ALA A 1 104 ? -11.666 4.386 3.026 1.00 98.12 104 ALA A C 1
ATOM 860 O O . ALA A 1 104 ? -12.412 3.836 3.831 1.00 98.12 104 ALA A O 1
ATOM 861 N N . LEU A 1 105 ? -11.399 3.866 1.822 1.00 98.12 105 LEU A N 1
ATOM 862 C CA . LEU A 1 105 ? -11.972 2.597 1.359 1.00 98.12 105 LEU A CA 1
ATOM 863 C C . LEU A 1 105 ? -11.509 1.410 2.208 1.00 98.12 105 LEU A C 1
ATOM 865 O O . LEU A 1 105 ? -12.297 0.520 2.514 1.00 98.12 105 LEU A O 1
ATOM 869 N N . LEU A 1 106 ? -10.238 1.389 2.616 1.00 98.56 106 LEU A N 1
ATOM 870 C CA . LEU A 1 106 ? -9.727 0.347 3.505 1.00 98.56 106 LEU A CA 1
ATOM 871 C C . LEU A 1 106 ? -10.351 0.434 4.899 1.00 98.56 106 LEU A C 1
ATOM 873 O O . LEU A 1 106 ? -10.668 -0.600 5.475 1.00 98.56 106 LEU A O 1
ATOM 877 N N . PHE A 1 107 ? -10.549 1.635 5.442 1.00 98.38 107 PHE A N 1
ATOM 878 C CA . PHE A 1 107 ? -11.209 1.811 6.735 1.00 98.38 107 PHE A CA 1
ATOM 879 C C . PHE A 1 107 ? -12.660 1.323 6.696 1.00 98.38 107 PHE A C 1
ATOM 881 O O . PHE A 1 107 ? -13.076 0.604 7.604 1.00 98.38 107 PHE A O 1
ATOM 888 N N . GLU A 1 108 ? -13.395 1.641 5.627 1.00 97.88 108 GLU A N 1
ATOM 889 C CA . GLU A 1 108 ? -14.753 1.138 5.400 1.00 97.88 108 GLU A CA 1
ATOM 890 C C . GLU A 1 108 ? -14.770 -0.392 5.273 1.00 97.88 108 GLU A C 1
ATOM 892 O O . GLU A 1 108 ? -15.534 -1.062 5.965 1.00 97.88 108 GLU A O 1
ATOM 897 N N . LEU A 1 109 ? -13.872 -0.959 4.462 1.00 98.06 109 LEU A N 1
ATOM 898 C CA . LEU A 1 109 ? -13.773 -2.403 4.240 1.00 98.06 109 LEU A CA 1
ATOM 899 C C . LEU A 1 109 ? -13.421 -3.182 5.520 1.00 98.06 109 LEU A C 1
ATOM 901 O O . LEU A 1 109 ? -13.895 -4.299 5.718 1.00 98.06 109 LEU A O 1
ATOM 905 N N . TYR A 1 110 ? -12.602 -2.599 6.397 1.00 97.81 110 TYR A N 1
ATOM 906 C CA . TYR A 1 110 ? -12.279 -3.169 7.708 1.00 97.81 110 TYR A CA 1
ATOM 907 C C . TYR A 1 110 ? -13.348 -2.883 8.777 1.00 97.81 110 TYR A C 1
ATOM 909 O O . TYR A 1 110 ? -13.231 -3.396 9.890 1.00 97.81 110 TYR A O 1
ATOM 917 N N . GLY A 1 111 ? -14.387 -2.105 8.455 1.00 97.75 111 GLY A N 1
ATOM 918 C CA . GLY A 1 111 ? -15.487 -1.790 9.364 1.00 97.75 111 GLY A CA 1
ATOM 919 C C . GLY A 1 111 ? -15.076 -0.911 10.545 1.00 97.75 111 GLY A C 1
ATOM 920 O O . GLY A 1 111 ? -15.613 -1.081 11.639 1.00 97.75 111 GLY A O 1
ATOM 921 N N . LEU A 1 112 ? -14.109 -0.010 10.346 1.00 98.00 112 LEU A N 1
ATOM 922 C CA . LEU A 1 112 ? -13.623 0.868 11.408 1.00 98.00 112 LEU A CA 1
ATOM 923 C C . LEU A 1 112 ? -14.666 1.925 11.786 1.00 98.00 112 LEU A C 1
ATOM 925 O O . LEU A 1 112 ? -15.316 2.530 10.932 1.00 98.00 112 LEU A O 1
ATOM 929 N N . SER A 1 113 ? -14.784 2.183 13.084 1.00 98.12 113 SER A N 1
ATOM 930 C CA . SER A 1 113 ? -15.602 3.267 13.625 1.00 98.12 113 SER A CA 1
ATOM 931 C C . SER A 1 113 ? -14.988 4.644 13.353 1.00 98.12 113 SER A C 1
ATOM 933 O O . SER A 1 113 ? -13.788 4.780 13.109 1.00 98.12 113 SER A O 1
ATOM 935 N N . GLU A 1 114 ? -15.797 5.703 13.456 1.00 96.88 114 GLU A N 1
ATOM 936 C CA . GLU A 1 114 ? -15.306 7.085 13.343 1.00 96.88 114 GLU A CA 1
ATOM 937 C C . GLU A 1 114 ? -14.199 7.403 14.358 1.00 96.88 114 GLU A C 1
ATOM 939 O O . GLU A 1 114 ? -13.239 8.101 14.027 1.00 96.88 114 GLU A O 1
ATOM 944 N N . GLU A 1 115 ? -14.293 6.846 15.569 1.00 98.00 115 GLU A N 1
ATOM 945 C CA . GLU A 1 115 ? -13.283 7.004 16.617 1.00 98.00 115 GLU A CA 1
ATOM 946 C C . GLU A 1 115 ? -11.951 6.346 16.225 1.00 98.00 115 GLU A C 1
ATOM 9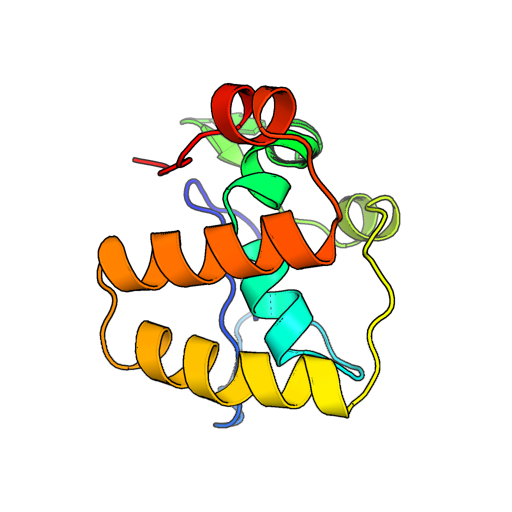48 O O . GLU A 1 115 ? -10.891 6.957 16.370 1.00 98.00 115 GLU A O 1
ATOM 953 N N . GLU A 1 116 ? -11.991 5.132 15.669 1.00 98.12 116 GLU A N 1
ATOM 954 C CA . GLU A 1 116 ? -10.798 4.420 15.194 1.00 98.12 116 GLU A CA 1
ATOM 955 C C . GLU A 1 116 ? -10.171 5.112 13.982 1.00 98.12 116 GLU A C 1
ATOM 957 O O . GLU A 1 116 ? -8.953 5.293 13.936 1.00 98.12 116 GLU A O 1
ATOM 962 N N . MET A 1 117 ? -10.988 5.566 13.027 1.00 97.31 117 MET A N 1
ATOM 963 C CA . MET A 1 117 ? -10.513 6.332 11.872 1.00 97.31 117 MET A CA 1
ATOM 964 C C . MET A 1 117 ? -9.828 7.634 12.303 1.00 97.31 117 MET A C 1
ATOM 966 O O . MET A 1 117 ? -8.773 7.983 11.769 1.00 97.31 117 MET A O 1
ATOM 970 N N . ALA A 1 118 ? -10.394 8.340 13.287 1.00 96.69 118 ALA A N 1
ATOM 971 C CA . ALA A 1 118 ? -9.804 9.556 13.838 1.00 96.69 118 ALA A CA 1
ATOM 972 C C . ALA A 1 118 ? -8.493 9.279 14.592 1.00 96.69 118 ALA A C 1
ATOM 974 O O . ALA A 1 118 ? -7.554 10.070 14.492 1.00 96.69 118 ALA A O 1
ATOM 975 N N . LEU A 1 119 ? -8.416 8.157 15.316 1.00 97.88 119 LEU A N 1
ATOM 976 C CA . LEU A 1 119 ? -7.214 7.732 16.032 1.00 97.88 119 LEU A CA 1
ATOM 977 C C . LEU A 1 119 ? -6.066 7.377 15.077 1.00 97.88 119 LEU A C 1
ATOM 979 O O . LEU A 1 119 ? -4.923 7.762 15.326 1.00 97.88 119 LEU A O 1
ATOM 983 N N . ILE A 1 120 ? -6.361 6.650 13.998 1.00 97.88 120 ILE A N 1
ATOM 984 C CA . ILE A 1 120 ? -5.363 6.250 12.997 1.00 97.88 120 ILE A CA 1
ATOM 985 C C . ILE A 1 120 ? -4.923 7.465 12.174 1.00 97.88 120 ILE A C 1
ATOM 987 O O . ILE A 1 120 ? -3.726 7.695 11.982 1.00 97.88 120 ILE A O 1
ATOM 991 N N . GLY A 1 121 ? -5.888 8.253 11.690 1.00 96.94 121 GLY A N 1
ATOM 992 C CA . GLY A 1 121 ? -5.646 9.395 10.817 1.00 96.94 121 GLY A CA 1
ATOM 993 C C . GLY A 1 121 ? -4.923 9.024 9.516 1.00 96.94 121 GLY A C 1
ATOM 994 O O . GLY A 1 121 ? -4.954 7.886 9.051 1.00 96.94 121 GLY A O 1
ATOM 995 N N . PHE A 1 122 ? -4.263 10.012 8.907 1.00 97.25 122 PHE A N 1
ATOM 996 C CA . PHE A 1 122 ? -3.410 9.795 7.737 1.00 97.25 122 PHE A CA 1
ATOM 997 C C . PHE A 1 122 ? -1.940 9.709 8.160 1.00 97.25 122 PHE A C 1
ATOM 999 O O . PHE A 1 122 ? -1.376 10.685 8.662 1.00 97.25 122 PHE A O 1
ATOM 1006 N N . VAL A 1 123 ? -1.312 8.556 7.929 1.00 95.69 123 VAL A N 1
ATOM 1007 C CA . VAL A 1 123 ? 0.064 8.256 8.332 1.00 95.69 123 VAL A CA 1
ATOM 1008 C C . VAL A 1 123 ? 1.006 8.360 7.132 1.00 95.69 123 VAL A C 1
ATOM 1010 O O . VAL A 1 123 ? 1.087 7.473 6.275 1.00 95.69 123 VAL A O 1
ATOM 1013 N N . GLU A 1 124 ? 1.791 9.436 7.120 1.00 89.81 124 GLU A N 1
ATOM 1014 C CA . GLU A 1 124 ? 2.865 9.672 6.154 1.00 89.81 124 GLU A CA 1
ATOM 1015 C C . GLU A 1 124 ? 4.238 9.530 6.822 1.00 89.81 124 GLU A C 1
ATOM 1017 O O . GLU A 1 124 ? 4.522 10.164 7.841 1.00 89.81 124 GLU A O 1
ATOM 1022 N N . ILE A 1 125 ? 5.106 8.697 6.242 1.00 87.00 125 ILE A N 1
ATOM 1023 C CA . ILE A 1 125 ? 6.472 8.504 6.732 1.00 87.00 125 ILE A CA 1
ATOM 1024 C C . ILE A 1 125 ? 7.397 9.446 5.962 1.00 87.00 125 ILE A C 1
ATOM 1026 O O . ILE A 1 125 ? 7.610 9.268 4.765 1.00 87.00 125 ILE A O 1
ATOM 1030 N N . LYS A 1 126 ? 7.935 10.442 6.667 1.00 75.38 126 LYS A N 1
ATOM 1031 C CA . LYS A 1 126 ? 8.946 11.388 6.168 1.00 75.38 126 LYS A CA 1
ATOM 1032 C C . LYS A 1 126 ? 10.348 10.854 6.405 1.00 75.38 126 LYS A C 1
ATOM 1034 O O . LYS A 1 126 ? 10.546 10.174 7.431 1.00 75.38 126 LYS A O 1
#

Organism: NCBI:txid1411148

Radius of gyration: 14.31 Å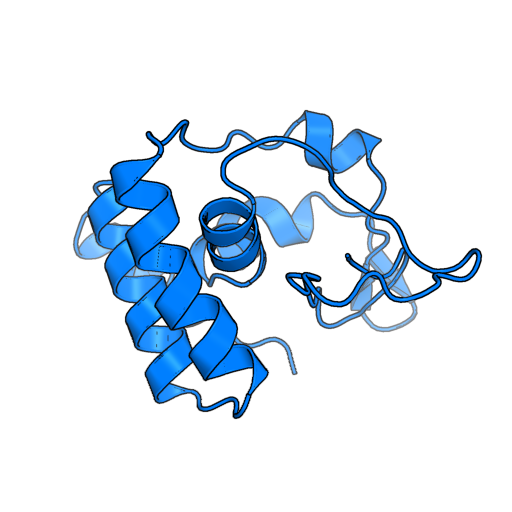; chains: 1; bounding box: 36×28×32 Å

pLDDT: mean 96.23, std 2.88, range [75.38, 98.69]

Secondary structure (DSSP, 8-state):
-EESEESS------SS-PPP-TTEE---SS-HHHHHHHHHSHHHHHHHGGGSPEEGGGEEE--HHHHTT-------HHHHHHHHHHHHHHHHS--HHHHHHHHHHHHHHTT--HHHHHHH------

Sequence (126 aa):
MYPNMTKYMPFYYDEKAFYQNDKTFMITGKNLAFLTAFFNSSLFKFCFREAFPELQGGTRELRKVFFDKISVLQVDDETNEQFVALVEDIQAAYTTQKAKAIDALLFELYGLSEEEMALIGFVEIK

Foldseek 3Di:
DFFQKAQFQQDADDPPPDDDDPGDDDDDDPLVLLVNLCSNALVCCQPQVVLFDADPPNMGGDDPVSVVPDDDDDDDNVVSVVSVVLNVVCVVPNDPVSRVVSNVVVCVVVVHDPVRCVVSDGDGRD